Protein AF-A0A1I7J9X5-F1 (afdb_monomer)

Sequence (129 aa):
MRIHERFDSPPPFQNDFDARINGPDRGVINAWLAGIAKRTEWPTVASRAEAGELPVLPYRGGIAKPLKNPITKLGSLLYVAMWHGLRGEDLMLDTDHEPSMTCTRTGVRFVYTLNTARLLAIPPEEDEQ

Structure (mmCIF, N/CA/C/O backbone):
data_AF-A0A1I7J9X5-F1
#
_entry.id   AF-A0A1I7J9X5-F1
#
loop_
_atom_site.group_PDB
_atom_site.id
_atom_site.type_symbol
_atom_site.label_atom_id
_atom_site.label_alt_id
_atom_site.label_comp_id
_atom_site.label_asym_id
_atom_site.label_entity_id
_atom_site.label_seq_id
_atom_site.pdbx_PDB_ins_code
_atom_site.Cartn_x
_atom_site.Cartn_y
_atom_site.Ca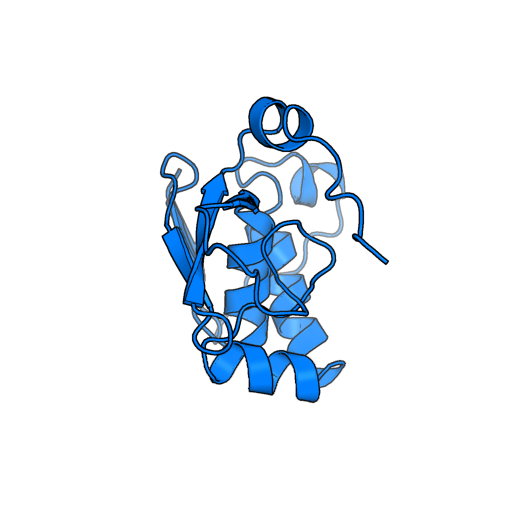rtn_z
_atom_site.occupancy
_atom_site.B_iso_or_equiv
_atom_site.auth_seq_id
_atom_site.auth_comp_id
_atom_site.auth_asym_id
_atom_site.auth_atom_id
_atom_site.pdbx_PDB_model_num
ATOM 1 N N . MET A 1 1 ? 1.954 6.282 -13.399 1.00 86.94 1 MET A N 1
ATOM 2 C CA . MET A 1 1 ? 2.313 5.018 -14.079 1.00 86.94 1 MET A CA 1
ATOM 3 C C . MET A 1 1 ? 1.450 3.926 -13.486 1.00 86.94 1 MET A C 1
ATOM 5 O O . MET A 1 1 ? 1.338 3.854 -12.268 1.00 86.94 1 MET A O 1
ATOM 9 N N . ARG A 1 2 ? 0.846 3.074 -14.316 1.00 92.50 2 ARG A N 1
ATOM 10 C CA . ARG A 1 2 ? -0.018 1.990 -13.834 1.00 92.50 2 ARG A CA 1
ATOM 11 C C . ARG A 1 2 ? 0.784 0.721 -13.588 1.00 92.50 2 ARG A C 1
ATOM 13 O O . ARG A 1 2 ? 1.525 0.290 -14.464 1.00 92.50 2 ARG A O 1
ATOM 20 N N . ILE A 1 3 ? 0.607 0.151 -12.407 1.00 93.81 3 ILE A N 1
ATOM 21 C CA . ILE A 1 3 ? 1.207 -1.095 -11.943 1.00 93.81 3 ILE A CA 1
ATOM 22 C C . ILE A 1 3 ? 0.077 -2.106 -11.802 1.00 93.81 3 ILE A C 1
ATOM 24 O O . ILE A 1 3 ? -0.947 -1.803 -11.183 1.00 93.81 3 ILE A O 1
ATOM 28 N N . HIS A 1 4 ? 0.272 -3.281 -12.394 1.00 95.31 4 HIS A N 1
ATOM 29 C CA . HIS A 1 4 ? -0.646 -4.404 -12.296 1.00 95.31 4 HIS A CA 1
ATOM 30 C C . HIS A 1 4 ? 0.158 -5.690 -12.112 1.00 95.31 4 HIS A C 1
ATOM 32 O O . HIS A 1 4 ? 0.737 -6.189 -13.072 1.00 95.31 4 HIS A O 1
ATOM 38 N N . GLU A 1 5 ? 0.185 -6.209 -10.887 1.00 95.50 5 GLU A N 1
ATOM 39 C CA . GLU A 1 5 ? 0.873 -7.457 -10.541 1.00 95.50 5 GLU A CA 1
ATOM 40 C C . GLU A 1 5 ? -0.092 -8.421 -9.854 1.00 95.50 5 GLU A C 1
ATOM 42 O O . GLU A 1 5 ? -0.963 -8.000 -9.089 1.00 95.50 5 GLU A O 1
ATOM 47 N N . ARG A 1 6 ? 0.063 -9.722 -10.122 1.00 96.25 6 ARG A N 1
ATOM 48 C CA . ARG A 1 6 ? -0.852 -10.760 -9.627 1.00 96.25 6 ARG A CA 1
ATOM 49 C C . ARG A 1 6 ? -0.279 -11.479 -8.419 1.00 96.25 6 ARG A C 1
ATOM 51 O O . ARG A 1 6 ? 0.841 -11.981 -8.487 1.00 96.25 6 ARG A O 1
ATOM 58 N N . PHE A 1 7 ? -1.057 -11.590 -7.350 1.00 94.19 7 PHE A N 1
ATOM 59 C CA . PHE A 1 7 ? -0.641 -12.245 -6.111 1.00 94.19 7 PHE A CA 1
ATOM 60 C C . PHE A 1 7 ? -0.285 -13.723 -6.318 1.00 94.19 7 PHE A C 1
ATOM 62 O O . PHE A 1 7 ? 0.685 -14.202 -5.739 1.00 94.19 7 PHE A O 1
ATO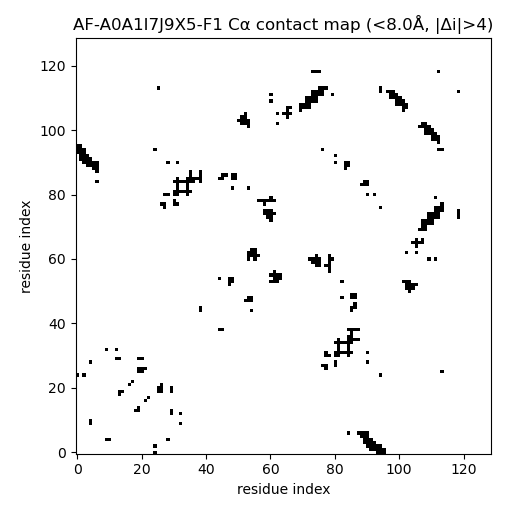M 69 N N . ASP A 1 8 ? -1.012 -14.425 -7.191 1.00 93.12 8 ASP A N 1
ATOM 70 C CA . ASP A 1 8 ? -0.775 -15.847 -7.487 1.00 93.12 8 ASP A CA 1
ATOM 71 C C . ASP A 1 8 ? 0.490 -16.105 -8.324 1.00 93.12 8 ASP A C 1
ATOM 73 O O . ASP A 1 8 ? 0.940 -17.242 -8.456 1.00 93.12 8 ASP A O 1
ATOM 77 N N . SER A 1 9 ? 1.058 -15.062 -8.931 1.00 93.44 9 SER A N 1
ATOM 78 C CA . SER A 1 9 ? 2.265 -15.148 -9.754 1.00 93.44 9 SER A CA 1
ATOM 79 C C . SER A 1 9 ? 3.093 -13.872 -9.581 1.00 93.44 9 SER A C 1
ATOM 81 O O . SER A 1 9 ? 3.223 -13.096 -10.534 1.00 93.44 9 SER A O 1
ATOM 83 N N . PRO A 1 10 ? 3.632 -13.631 -8.372 1.00 92.69 10 PRO A N 1
ATOM 84 C CA . PRO A 1 10 ? 4.343 -12.402 -8.082 1.00 92.69 10 PRO A CA 1
ATOM 85 C C . PRO A 1 10 ? 5.661 -12.354 -8.873 1.00 92.69 10 PRO A C 1
ATOM 87 O O . PRO A 1 10 ? 6.281 -13.398 -9.114 1.00 92.69 10 PRO A O 1
ATOM 90 N N . PRO A 1 11 ? 6.125 -11.157 -9.267 1.00 92.38 11 PRO A N 1
ATOM 91 C CA . PRO A 1 11 ? 7.417 -11.004 -9.907 1.00 92.38 11 PRO A CA 1
ATOM 92 C C . PRO A 1 11 ? 8.540 -11.440 -8.952 1.00 92.38 11 PRO A C 1
ATOM 94 O O . PRO A 1 11 ? 8.389 -11.372 -7.725 1.00 92.38 11 PRO A O 1
ATOM 97 N N . PRO A 1 12 ? 9.689 -11.880 -9.491 1.00 90.50 12 PRO A N 1
ATOM 98 C CA . PRO A 1 12 ? 10.819 -12.266 -8.666 1.00 90.50 12 PRO A CA 1
ATOM 99 C C . PRO A 1 12 ? 11.321 -11.070 -7.855 1.00 90.50 12 PRO A C 1
ATOM 101 O O . PRO A 1 12 ? 11.327 -9.927 -8.316 1.00 90.50 12 PRO A O 1
ATOM 104 N N . PHE A 1 13 ? 11.796 -11.351 -6.647 1.00 88.62 13 PHE A N 1
ATOM 105 C CA . PHE A 1 13 ? 12.430 -10.336 -5.821 1.00 88.62 13 PHE A CA 1
ATOM 106 C C . PHE A 1 13 ? 13.697 -9.803 -6.501 1.00 88.62 13 PHE A C 1
ATOM 108 O O . PHE A 1 13 ? 14.569 -10.576 -6.901 1.00 88.62 13 PHE A O 1
ATOM 115 N N . GLN A 1 14 ? 13.809 -8.479 -6.615 1.00 89.69 14 GLN A N 1
ATOM 116 C CA . GLN A 1 14 ? 14.990 -7.837 -7.181 1.00 89.69 14 GLN A CA 1
ATOM 117 C C . GLN A 1 14 ? 16.101 -7.725 -6.125 1.00 89.69 14 GLN A C 1
ATOM 119 O O . GLN A 1 14 ? 15.881 -7.208 -5.029 1.00 89.69 14 GLN A O 1
ATOM 124 N N . ASN A 1 15 ? 17.301 -8.202 -6.461 1.00 89.38 15 ASN A N 1
ATOM 125 C CA . ASN A 1 15 ? 18.470 -8.160 -5.579 1.00 89.38 15 ASN A CA 1
ATOM 126 C C . ASN A 1 15 ? 19.231 -6.834 -5.676 1.00 89.38 15 ASN A C 1
ATOM 128 O O . ASN A 1 15 ? 19.877 -6.436 -4.708 1.00 89.38 15 ASN A O 1
ATOM 132 N N . ASP A 1 16 ? 19.143 -6.145 -6.815 1.00 92.81 16 ASP A N 1
ATOM 133 C CA . ASP A 1 16 ? 19.724 -4.815 -6.960 1.00 92.81 16 ASP A CA 1
ATOM 134 C C . ASP A 1 16 ? 18.898 -3.767 -6.201 1.00 92.81 16 ASP A C 1
ATOM 136 O O . ASP A 1 16 ? 17.695 -3.612 -6.419 1.00 92.81 16 ASP A O 1
ATOM 140 N N . PHE A 1 17 ? 19.547 -3.051 -5.280 1.00 88.62 17 PHE A N 1
ATOM 141 C CA . PHE A 1 17 ? 18.870 -2.078 -4.426 1.00 88.62 17 PHE A CA 1
ATOM 142 C C . PHE A 1 17 ? 18.305 -0.909 -5.236 1.00 88.62 17 PHE A C 1
ATOM 144 O O . PHE A 1 17 ? 17.185 -0.473 -4.968 1.00 88.62 17 PHE A O 1
ATOM 151 N N . ASP A 1 18 ? 19.067 -0.411 -6.209 1.00 90.75 18 ASP A N 1
ATOM 152 C CA . ASP A 1 18 ? 18.699 0.781 -6.967 1.00 90.75 18 ASP A CA 1
ATOM 153 C C . ASP A 1 18 ? 17.502 0.500 -7.878 1.00 90.75 18 ASP A C 1
ATOM 155 O O . ASP A 1 18 ? 16.484 1.182 -7.781 1.00 90.75 18 ASP A O 1
ATOM 159 N N . ALA A 1 19 ? 17.534 -0.597 -8.635 1.00 89.31 19 ALA A N 1
ATOM 160 C CA . ALA A 1 19 ? 16.406 -1.053 -9.441 1.00 89.31 19 ALA A CA 1
ATOM 161 C C . ALA A 1 19 ? 15.146 -1.309 -8.600 1.00 89.31 19 ALA A C 1
ATOM 163 O O . ALA A 1 19 ? 14.033 -1.059 -9.056 1.00 89.31 19 ALA A O 1
ATOM 164 N N . ARG A 1 20 ? 15.311 -1.788 -7.362 1.00 91.00 20 ARG A N 1
ATOM 165 C CA . ARG A 1 20 ? 14.204 -2.113 -6.455 1.00 91.00 20 ARG A CA 1
ATOM 166 C C . ARG A 1 20 ? 13.566 -0.894 -5.792 1.00 91.00 20 ARG A C 1
ATOM 168 O O . ARG A 1 20 ? 12.390 -0.951 -5.452 1.00 91.00 20 ARG A O 1
ATOM 175 N N . ILE A 1 21 ? 14.334 0.160 -5.524 1.00 88.75 21 ILE A N 1
ATOM 176 C CA . ILE A 1 21 ? 13.885 1.310 -4.720 1.00 88.75 21 ILE A CA 1
ATOM 177 C C . ILE A 1 21 ? 13.746 2.572 -5.574 1.00 88.75 21 ILE A C 1
ATOM 179 O O . ILE A 1 21 ? 12.743 3.274 -5.468 1.00 88.75 21 ILE A O 1
ATOM 183 N N . ASN A 1 22 ? 14.720 2.832 -6.444 1.00 87.75 22 ASN A N 1
ATOM 184 C CA . ASN A 1 22 ? 14.790 4.006 -7.316 1.00 87.75 22 ASN A CA 1
ATOM 185 C C . ASN A 1 22 ? 14.343 3.710 -8.756 1.00 87.75 22 ASN A C 1
ATOM 187 O O . ASN A 1 22 ? 14.378 4.596 -9.610 1.00 87.75 22 ASN A O 1
ATOM 191 N N . GLY A 1 23 ? 13.898 2.479 -9.021 1.00 88.69 23 GLY A N 1
ATOM 192 C CA . GLY A 1 23 ? 13.310 2.074 -10.290 1.00 88.69 23 GLY A CA 1
ATOM 193 C C . GLY A 1 23 ? 12.027 2.842 -10.656 1.00 88.69 23 GLY A C 1
ATOM 194 O O . GLY A 1 23 ? 11.532 3.679 -9.893 1.00 88.69 23 GLY A O 1
ATOM 195 N N . PRO A 1 24 ? 11.436 2.550 -11.827 1.00 89.19 24 PRO A N 1
ATOM 196 C CA . PRO A 1 24 ? 10.287 3.289 -12.359 1.00 89.19 24 PRO A CA 1
ATOM 197 C C . PRO A 1 24 ? 9.035 3.220 -11.467 1.00 89.19 24 PRO A C 1
ATOM 199 O O . PRO A 1 24 ? 8.252 4.171 -11.422 1.00 89.19 24 PRO A O 1
ATOM 202 N N . ASP A 1 25 ? 8.852 2.132 -10.712 1.00 91.44 25 ASP A N 1
ATOM 203 C CA . ASP A 1 25 ? 7.769 1.980 -9.736 1.00 91.44 25 ASP A CA 1
ATOM 204 C C . ASP A 1 25 ? 8.061 2.628 -8.381 1.00 91.44 25 ASP A C 1
ATOM 206 O O . ASP A 1 25 ? 7.177 2.663 -7.526 1.00 91.44 25 ASP A O 1
ATOM 210 N N . ARG A 1 26 ? 9.263 3.190 -8.190 1.00 92.00 26 ARG A N 1
ATOM 211 C CA . ARG A 1 26 ? 9.694 3.860 -6.953 1.00 92.00 26 ARG A CA 1
ATOM 212 C C . ARG A 1 26 ? 9.528 2.973 -5.711 1.00 92.00 26 ARG A C 1
ATOM 214 O O . ARG A 1 26 ? 9.172 3.459 -4.638 1.00 92.00 26 ARG A O 1
ATOM 221 N N . GLY A 1 27 ? 9.732 1.665 -5.875 1.00 93.50 27 GLY A N 1
ATOM 222 C CA . GLY A 1 27 ? 9.654 0.665 -4.813 1.00 93.50 27 GLY A CA 1
ATOM 223 C C . GLY A 1 27 ? 8.246 0.211 -4.428 1.00 93.50 27 GLY A C 1
ATOM 224 O O . GLY A 1 27 ? 8.097 -0.473 -3.413 1.00 93.50 27 GLY A O 1
ATOM 225 N N . VAL A 1 28 ? 7.218 0.550 -5.210 1.00 95.75 28 VAL A N 1
ATOM 226 C CA . VAL A 1 28 ? 5.839 0.086 -5.002 1.00 95.75 28 VAL A CA 1
ATOM 227 C C . VAL A 1 28 ? 5.737 -1.437 -5.101 1.00 95.75 28 VAL A C 1
ATOM 229 O O . VAL A 1 28 ? 5.158 -2.059 -4.209 1.00 95.75 28 VAL A O 1
ATOM 232 N N . ILE A 1 29 ? 6.338 -2.058 -6.120 1.00 96.00 29 ILE A N 1
ATOM 233 C CA . ILE A 1 29 ? 6.307 -3.522 -6.274 1.00 96.00 29 ILE A CA 1
ATOM 234 C C . ILE A 1 29 ? 7.061 -4.175 -5.115 1.00 96.00 29 ILE A C 1
ATOM 236 O O . ILE A 1 29 ? 6.577 -5.128 -4.508 1.00 96.00 29 ILE A O 1
ATOM 240 N N . ASN A 1 30 ? 8.210 -3.612 -4.736 1.00 96.25 30 ASN A N 1
ATOM 241 C CA . ASN A 1 30 ? 8.982 -4.098 -3.597 1.00 96.25 30 ASN A CA 1
ATOM 242 C C . ASN A 1 30 ? 8.193 -4.041 -2.277 1.00 96.25 30 ASN A C 1
ATOM 244 O O . ASN A 1 30 ? 8.224 -4.993 -1.499 1.00 96.25 30 ASN A O 1
ATOM 248 N N . ALA A 1 31 ? 7.474 -2.946 -2.019 1.00 96.75 31 ALA A N 1
ATOM 249 C CA . ALA A 1 31 ? 6.647 -2.808 -0.824 1.00 96.75 31 ALA A CA 1
ATOM 250 C C . ALA A 1 31 ? 5.515 -3.848 -0.788 1.00 96.75 31 ALA A C 1
ATOM 252 O O . ALA A 1 31 ? 5.238 -4.417 0.269 1.00 96.75 31 ALA A O 1
ATOM 253 N N . TRP A 1 32 ? 4.901 -4.144 -1.936 1.00 97.62 32 TRP A N 1
ATOM 254 C CA . TRP A 1 32 ? 3.889 -5.195 -2.055 1.00 97.62 32 TRP A CA 1
ATOM 255 C C . TRP A 1 32 ? 4.466 -6.593 -1.815 1.00 97.62 32 TRP A C 1
ATOM 257 O O . TRP A 1 32 ? 3.947 -7.310 -0.962 1.00 97.62 32 TRP A O 1
ATOM 267 N N . LEU A 1 33 ? 5.590 -6.944 -2.451 1.00 96.62 33 LEU A N 1
ATOM 268 C CA . LEU A 1 33 ? 6.296 -8.212 -2.210 1.00 96.62 33 LEU A CA 1
ATOM 269 C C . LEU A 1 33 ? 6.691 -8.377 -0.734 1.00 96.62 33 LEU A C 1
ATOM 271 O O . LEU A 1 33 ? 6.529 -9.453 -0.157 1.00 96.62 33 LEU A O 1
ATOM 275 N N . ALA A 1 34 ? 7.160 -7.301 -0.093 1.00 95.75 34 ALA A N 1
ATOM 276 C CA . ALA A 1 34 ? 7.431 -7.299 1.340 1.00 95.75 34 ALA A C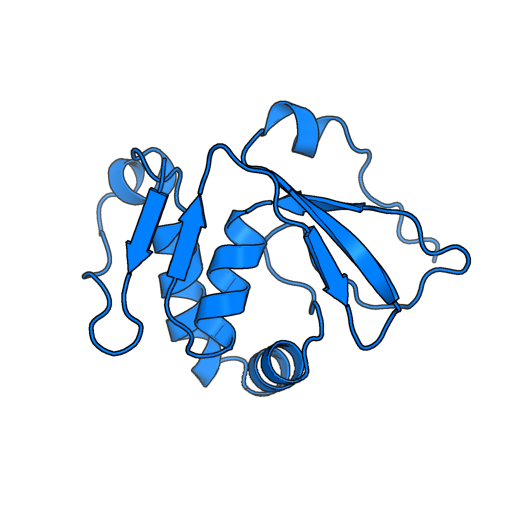A 1
ATOM 277 C C . ALA A 1 34 ? 6.153 -7.562 2.153 1.00 95.75 34 ALA A C 1
ATOM 279 O 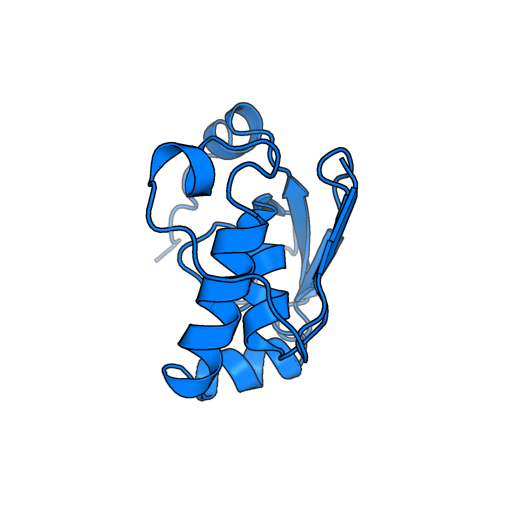O . ALA A 1 34 ? 6.189 -8.332 3.108 1.00 95.75 34 ALA A O 1
ATOM 280 N N . GLY A 1 35 ? 5.016 -6.978 1.764 1.00 96.62 35 GLY A N 1
ATOM 281 C CA . GLY A 1 35 ? 3.708 -7.265 2.357 1.00 96.62 35 GLY A CA 1
ATOM 282 C C . GLY A 1 35 ? 3.310 -8.740 2.248 1.00 96.62 35 GLY A C 1
ATOM 283 O O . GLY A 1 35 ? 2.898 -9.325 3.249 1.00 96.62 35 GLY A O 1
ATOM 284 N N . ILE A 1 36 ? 3.502 -9.355 1.074 1.00 96.31 36 ILE A N 1
ATOM 285 C CA . ILE A 1 36 ? 3.250 -10.789 0.845 1.00 96.31 36 ILE A CA 1
ATOM 286 C C . ILE A 1 36 ? 4.091 -11.641 1.800 1.00 96.31 36 ILE A C 1
ATOM 288 O O . ILE A 1 36 ? 3.555 -12.506 2.489 1.00 96.31 36 ILE A O 1
ATOM 292 N N . ALA A 1 37 ? 5.396 -11.372 1.897 1.00 94.94 37 ALA A N 1
ATOM 293 C CA . ALA A 1 37 ? 6.280 -12.099 2.809 1.00 94.94 37 ALA A CA 1
ATOM 294 C C . ALA A 1 37 ? 5.867 -11.908 4.282 1.00 94.94 37 ALA A C 1
ATOM 296 O O . ALA A 1 37 ? 5.792 -12.867 5.054 1.00 94.94 37 ALA A O 1
ATOM 297 N N . LYS A 1 38 ? 5.527 -10.671 4.670 1.00 95.12 38 LYS A N 1
ATOM 298 C CA . LYS A 1 38 ? 5.116 -10.330 6.038 1.00 95.12 38 LYS A CA 1
ATOM 299 C C . LYS A 1 38 ? 3.741 -10.860 6.425 1.00 95.12 38 LYS A C 1
ATOM 301 O O . LYS A 1 38 ? 3.475 -10.946 7.619 1.00 95.12 38 LYS A O 1
ATOM 306 N N . ARG A 1 39 ? 2.889 -11.261 5.480 1.00 95.31 39 ARG A N 1
ATOM 307 C CA . ARG A 1 39 ? 1.578 -11.867 5.768 1.00 95.31 39 ARG A CA 1
ATOM 308 C C . ARG A 1 39 ? 1.701 -13.089 6.683 1.00 95.31 39 ARG A C 1
ATOM 310 O O . ARG A 1 39 ? 0.945 -13.206 7.643 1.00 95.31 39 ARG A O 1
ATOM 317 N N . THR A 1 40 ? 2.685 -13.951 6.424 1.00 93.50 40 THR A N 1
ATOM 318 C CA . THR A 1 40 ? 2.962 -15.147 7.240 1.00 93.50 40 THR A CA 1
ATOM 319 C C . THR A 1 40 ? 3.654 -14.797 8.556 1.00 93.50 40 THR A C 1
ATOM 321 O O . THR A 1 40 ? 3.375 -15.407 9.584 1.00 93.50 40 THR A O 1
ATOM 324 N N . GLU A 1 41 ? 4.547 -13.803 8.545 1.00 95.12 41 GLU A N 1
ATOM 325 C CA . GLU A 1 41 ? 5.289 -13.388 9.742 1.00 95.12 41 GLU A CA 1
ATOM 326 C C . GLU A 1 41 ? 4.423 -12.610 10.745 1.00 95.12 41 GLU A C 1
ATOM 328 O O . GLU A 1 41 ? 4.621 -12.721 11.955 1.00 95.12 41 GLU A O 1
ATOM 333 N N . TRP A 1 42 ? 3.466 -11.815 10.260 1.00 95.38 42 TRP A N 1
ATOM 334 C CA . TRP A 1 42 ? 2.622 -10.917 11.052 1.00 95.38 42 TRP A CA 1
ATOM 335 C C . TRP A 1 42 ? 1.129 -11.242 10.869 1.00 95.38 42 TRP A C 1
ATOM 337 O O . TRP A 1 42 ? 0.362 -10.387 10.411 1.00 95.38 42 TRP A O 1
ATOM 347 N N . PRO A 1 43 ? 0.669 -12.442 11.270 1.00 94.44 43 PRO A N 1
ATOM 348 C CA . PRO A 1 43 ? -0.692 -12.906 10.991 1.00 94.44 43 PRO A CA 1
ATOM 349 C C . PRO A 1 43 ? -1.767 -11.993 11.599 1.00 94.44 43 PRO A C 1
ATOM 351 O O . PRO A 1 43 ? -2.789 -11.725 10.973 1.00 94.44 43 PRO A O 1
ATOM 354 N N . THR A 1 44 ? -1.516 -11.427 12.783 1.00 95.19 44 THR A N 1
ATOM 355 C CA . THR A 1 44 ? -2.433 -10.464 13.415 1.00 95.19 44 THR A CA 1
ATOM 356 C C . THR A 1 44 ? -2.547 -9.166 12.612 1.00 95.19 44 THR A C 1
ATOM 358 O O . THR A 1 44 ? -3.619 -8.573 12.541 1.00 95.19 44 THR A O 1
ATOM 361 N N . VAL A 1 45 ? -1.456 -8.703 11.995 1.00 95.31 45 VAL A N 1
ATOM 362 C CA . VAL A 1 45 ? -1.461 -7.490 11.162 1.00 95.31 45 VAL A CA 1
ATOM 363 C C . VAL A 1 45 ? -2.170 -7.765 9.839 1.00 95.31 45 VAL A C 1
ATOM 365 O O . VAL A 1 45 ? -2.987 -6.947 9.421 1.00 95.31 45 VAL A O 1
ATOM 368 N N . ALA A 1 46 ? -1.914 -8.924 9.229 1.00 96.25 46 ALA A N 1
ATOM 369 C CA . ALA A 1 46 ? -2.601 -9.373 8.022 1.00 96.25 46 ALA A CA 1
ATOM 370 C C . ALA A 1 46 ? -4.118 -9.473 8.239 1.00 96.25 46 ALA A C 1
ATOM 372 O O . ALA A 1 46 ? -4.878 -8.865 7.493 1.00 96.25 46 ALA A O 1
ATOM 373 N N . SER A 1 47 ? -4.561 -10.123 9.319 1.00 96.19 47 SER A N 1
ATOM 374 C CA . SER A 1 47 ? -5.987 -10.246 9.654 1.00 96.19 47 SER A CA 1
ATOM 375 C C . SER A 1 47 ? -6.664 -8.882 9.856 1.00 96.19 47 SER A C 1
ATOM 377 O O . SER A 1 47 ? -7.782 -8.651 9.396 1.00 96.19 47 SER A O 1
ATOM 379 N N . ARG A 1 48 ? -5.967 -7.925 10.482 1.00 95.31 48 ARG A N 1
ATOM 380 C CA . ARG A 1 48 ? -6.470 -6.549 10.612 1.00 95.31 48 ARG A CA 1
ATOM 381 C C . ARG A 1 48 ? -6.559 -5.842 9.262 1.00 95.31 48 ARG A C 1
ATOM 383 O O . ARG A 1 48 ? -7.553 -5.171 8.995 1.00 95.31 48 ARG A O 1
ATOM 390 N N . ALA A 1 49 ? -5.546 -5.996 8.410 1.00 96.00 49 ALA A N 1
ATOM 391 C CA . ALA A 1 49 ? -5.572 -5.447 7.061 1.00 96.00 49 ALA A CA 1
ATOM 392 C C . ALA A 1 49 ? -6.743 -6.031 6.254 1.00 96.00 49 ALA A C 1
ATOM 394 O O . ALA A 1 49 ? -7.457 -5.265 5.615 1.00 96.00 49 ALA A O 1
ATOM 395 N N . GLU A 1 50 ? -7.003 -7.341 6.340 1.00 96.06 50 GLU A N 1
ATOM 396 C CA . GLU A 1 50 ? -8.143 -8.037 5.714 1.00 96.06 50 GLU A CA 1
ATOM 397 C C . GLU A 1 50 ? -9.501 -7.500 6.176 1.00 96.06 50 GLU A C 1
ATOM 399 O O . GLU A 1 50 ? -10.386 -7.281 5.347 1.00 96.06 50 GLU A O 1
ATOM 404 N N . ALA A 1 51 ? -9.635 -7.172 7.464 1.00 95.81 51 ALA A N 1
ATOM 405 C CA . ALA A 1 51 ? -10.824 -6.537 8.038 1.00 95.81 51 ALA A CA 1
ATOM 406 C C . ALA A 1 51 ? -11.049 -5.075 7.577 1.00 95.81 51 ALA A C 1
ATOM 408 O O . ALA A 1 51 ? -11.961 -4.391 8.054 1.00 95.81 51 ALA A O 1
ATOM 409 N N . GLY A 1 52 ? -10.219 -4.564 6.661 1.00 93.44 52 GLY A N 1
ATOM 410 C CA . GLY A 1 52 ? -10.295 -3.191 6.160 1.00 93.44 52 GLY A CA 1
ATOM 411 C C . GLY A 1 52 ? -9.702 -2.163 7.125 1.00 93.44 52 GLY A C 1
ATOM 412 O O . GLY A 1 52 ? -9.885 -0.956 6.939 1.00 93.44 52 GLY A O 1
ATOM 413 N N . GLU A 1 53 ? -8.992 -2.609 8.166 1.00 95.56 53 GLU A N 1
ATOM 414 C CA . GLU A 1 53 ? -8.234 -1.688 8.998 1.00 95.56 53 GLU A CA 1
ATOM 415 C C . GLU A 1 53 ? -6.985 -1.198 8.269 1.00 95.56 53 GLU A C 1
ATOM 417 O O . GLU A 1 53 ? -6.437 -1.856 7.383 1.00 95.56 53 GLU A O 1
ATOM 422 N N . LEU A 1 54 ? -6.481 -0.055 8.727 1.00 95.31 54 LEU A N 1
ATOM 423 C CA . LEU A 1 54 ? -5.193 0.489 8.319 1.00 95.31 54 LEU A CA 1
ATOM 424 C C . LEU A 1 54 ? -4.197 0.325 9.483 1.00 95.31 54 LEU A C 1
ATOM 426 O O . LEU A 1 54 ? -4.005 1.269 10.255 1.00 95.31 54 LEU A O 1
ATOM 430 N N . PRO A 1 55 ? -3.600 -0.869 9.695 1.00 94.75 55 PRO A N 1
ATOM 431 C CA . PRO A 1 55 ? -2.618 -1.079 10.758 1.00 94.75 55 PRO A CA 1
ATOM 432 C C . PRO A 1 55 ? -1.359 -0.235 10.527 1.00 94.75 55 PRO A C 1
ATOM 434 O O . PRO A 1 55 ? -1.049 0.140 9.398 1.00 94.75 55 PRO A O 1
ATOM 437 N N . VAL A 1 56 ? -0.618 0.069 11.593 1.00 94.00 56 VAL A N 1
ATOM 438 C CA . VAL A 1 56 ? 0.670 0.771 11.477 1.00 94.00 56 VAL A CA 1
ATOM 439 C C . VAL A 1 56 ? 1.682 -0.155 10.799 1.00 94.00 56 VAL A C 1
ATOM 441 O O . VAL A 1 56 ? 1.858 -1.294 11.226 1.00 94.00 56 VAL A O 1
ATOM 444 N N . LEU A 1 57 ? 2.320 0.341 9.740 1.00 94.19 57 LEU A N 1
ATOM 445 C CA . LEU A 1 57 ? 3.338 -0.349 8.945 1.00 94.19 57 LEU A CA 1
ATOM 446 C C . LEU A 1 57 ? 4.617 0.507 8.911 1.00 94.19 57 LEU A C 1
ATOM 448 O O . LEU A 1 57 ? 4.575 1.666 9.327 1.00 94.19 57 LEU A O 1
ATOM 452 N N . PRO A 1 58 ? 5.742 -0.005 8.375 1.00 92.31 58 PRO A N 1
ATOM 453 C CA . PRO A 1 58 ? 6.959 0.792 8.178 1.00 92.31 58 PRO A CA 1
ATOM 454 C C . PRO A 1 58 ? 6.764 2.025 7.278 1.00 92.31 58 PRO A C 1
ATOM 456 O O . PRO A 1 58 ? 7.586 2.938 7.288 1.00 92.31 58 PRO A O 1
ATOM 459 N N . TYR A 1 59 ? 5.680 2.060 6.498 1.00 92.62 59 TYR A N 1
ATOM 460 C CA . TYR A 1 59 ? 5.298 3.190 5.660 1.00 92.62 59 TYR A CA 1
ATOM 461 C C . TYR A 1 59 ? 4.217 4.048 6.329 1.00 92.62 59 TYR A C 1
ATOM 463 O O . TYR A 1 59 ? 3.337 3.550 7.032 1.00 92.62 59 TYR A O 1
ATOM 471 N N . ARG A 1 60 ? 4.234 5.355 6.051 1.00 90.56 60 ARG A N 1
ATOM 472 C CA . ARG A 1 60 ? 3.206 6.295 6.523 1.00 90.56 60 ARG A CA 1
ATOM 473 C C . ARG A 1 60 ? 1.860 5.966 5.879 1.00 90.56 60 ARG A C 1
ATOM 475 O O . ARG A 1 60 ? 1.788 5.899 4.654 1.00 90.56 60 ARG A O 1
ATOM 482 N N . GLY A 1 61 ? 0.795 5.817 6.667 1.00 90.25 61 GLY A N 1
ATOM 483 C CA . GLY A 1 61 ? -0.529 5.499 6.113 1.00 90.25 61 GLY A CA 1
ATOM 484 C C . GLY A 1 61 ? -1.462 4.653 6.975 1.00 90.25 61 GLY A C 1
ATOM 485 O O . GLY A 1 61 ? -2.581 4.381 6.546 1.00 90.25 61 GLY A O 1
ATOM 486 N N . GLY A 1 62 ? -1.003 4.228 8.153 1.00 90.44 62 GLY A N 1
ATOM 487 C CA . GLY A 1 62 ? -1.779 3.455 9.119 1.00 90.44 62 GLY A CA 1
ATOM 488 C C . GLY A 1 62 ? -2.060 4.233 10.397 1.00 90.44 62 GLY A C 1
ATOM 489 O O . GLY A 1 62 ? -1.468 5.283 10.644 1.00 90.44 62 GLY A O 1
ATOM 490 N N . ILE A 1 63 ? -2.958 3.708 11.229 1.00 89.50 63 ILE A N 1
ATOM 491 C CA . ILE A 1 63 ? -3.358 4.355 12.475 1.00 89.50 63 ILE A CA 1
ATOM 492 C C . ILE A 1 63 ? -3.636 3.351 13.601 1.00 89.50 63 ILE A C 1
ATOM 494 O O . ILE A 1 63 ? -4.364 2.368 13.441 1.00 89.50 63 ILE A O 1
ATOM 498 N N . ALA A 1 64 ? -3.068 3.613 14.782 1.00 85.00 64 ALA A N 1
ATOM 499 C CA . ALA A 1 64 ? -3.258 2.777 15.966 1.00 85.00 64 ALA A CA 1
ATOM 500 C C . ALA A 1 64 ? -4.538 3.130 16.742 1.00 85.00 64 ALA A C 1
ATOM 502 O O . ALA A 1 64 ? -5.300 2.229 17.095 1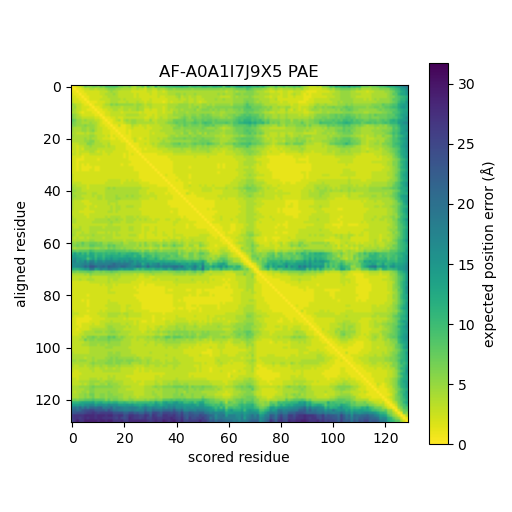.00 85.00 64 ALA A O 1
ATOM 503 N N . LYS A 1 65 ? -4.829 4.418 16.956 1.00 83.19 65 LYS A N 1
ATOM 504 C CA . LYS A 1 65 ? -5.953 4.889 17.785 1.00 83.19 65 LYS A CA 1
ATOM 505 C C . LYS A 1 65 ? -6.940 5.749 16.977 1.00 83.19 65 LYS A C 1
ATOM 507 O O . LYS A 1 65 ? -6.517 6.405 16.029 1.00 83.19 65 LYS A O 1
ATOM 512 N N . PRO A 1 66 ? -8.241 5.766 17.316 1.00 79.38 66 PRO A N 1
ATOM 513 C CA . PRO A 1 66 ? -9.170 6.754 16.775 1.00 79.38 66 PRO A CA 1
ATOM 514 C C . PRO A 1 66 ? -8.725 8.180 17.116 1.00 79.38 66 PRO A C 1
ATOM 516 O O . PRO A 1 66 ? -8.126 8.408 18.166 1.00 79.38 66 PRO A O 1
ATOM 519 N N . LEU A 1 67 ? -9.041 9.136 16.244 1.00 79.81 67 LEU A N 1
ATOM 520 C CA . LEU A 1 67 ? -8.800 10.559 16.492 1.00 79.81 67 LEU A CA 1
ATOM 521 C C . LEU A 1 67 ? -10.088 11.209 16.986 1.00 79.81 67 LEU A C 1
ATOM 523 O O . LEU A 1 67 ? -11.165 10.884 16.491 1.00 79.81 67 LEU A O 1
ATOM 527 N N . LYS A 1 68 ? -9.968 12.166 17.915 1.00 70.94 68 LYS A N 1
ATOM 528 C CA . LYS A 1 68 ? -11.112 12.951 18.413 1.00 70.94 68 LYS A CA 1
ATOM 529 C C . LYS A 1 68 ? -11.841 13.678 17.276 1.00 70.94 68 LYS A C 1
ATOM 531 O O . LYS A 1 68 ? -13.061 13.754 17.298 1.00 70.94 68 LYS A O 1
ATOM 536 N N . ASN A 1 69 ? -11.092 14.133 16.267 1.00 71.88 69 ASN A N 1
ATOM 537 C CA . ASN A 1 69 ? -11.614 14.728 15.039 1.00 71.88 69 ASN A CA 1
ATOM 538 C C . ASN A 1 69 ? -11.051 13.958 13.831 1.00 71.88 69 ASN A C 1
ATOM 540 O O . ASN A 1 69 ? -9.847 14.054 13.573 1.00 71.88 69 ASN A O 1
ATOM 544 N N . PRO A 1 70 ? -11.862 13.173 13.096 1.00 64.38 70 PRO A N 1
ATOM 545 C CA . PRO A 1 70 ? -11.389 12.440 11.927 1.00 64.38 70 PRO A CA 1
ATOM 546 C C . PRO A 1 70 ? -11.068 13.418 10.789 1.00 64.38 70 PRO A C 1
ATOM 548 O O . PRO A 1 70 ? -11.941 13.864 10.048 1.00 64.38 70 PRO A O 1
ATOM 551 N N . ILE A 1 71 ? -9.789 13.765 10.669 1.00 78.38 71 ILE A N 1
ATOM 552 C CA . ILE A 1 71 ? -9.242 14.593 9.590 1.00 78.38 71 ILE A CA 1
ATOM 553 C C . ILE A 1 71 ? -8.688 13.670 8.500 1.00 78.38 71 ILE A C 1
ATOM 555 O O . ILE A 1 71 ? -8.229 12.560 8.779 1.00 78.38 71 ILE A O 1
ATOM 559 N N . THR A 1 72 ? -8.723 14.128 7.247 1.00 86.19 72 THR A N 1
ATOM 560 C CA . THR A 1 72 ? -8.023 13.442 6.155 1.00 86.19 72 THR A CA 1
ATOM 561 C C . THR A 1 72 ? -6.512 13.550 6.366 1.00 86.19 72 THR A C 1
ATOM 563 O O . THR A 1 72 ? -5.966 14.652 6.372 1.00 86.19 72 THR A O 1
ATOM 566 N N . LYS A 1 73 ? -5.836 12.411 6.520 1.00 90.94 73 LYS A N 1
ATOM 567 C CA . LYS A 1 73 ? -4.376 12.316 6.654 1.00 90.94 73 LYS A CA 1
ATOM 568 C C . LYS A 1 73 ? -3.713 11.997 5.318 1.00 90.94 73 LYS A C 1
ATOM 570 O O . LYS A 1 73 ? -4.365 11.508 4.397 1.00 90.94 73 LYS A O 1
ATOM 575 N N . LEU A 1 74 ? -2.411 12.250 5.207 1.00 92.88 74 LEU A N 1
ATOM 576 C CA . LEU A 1 74 ? -1.630 11.810 4.051 1.00 92.88 74 LEU A CA 1
ATOM 577 C C . LEU A 1 74 ? -0.868 10.523 4.379 1.00 92.88 74 LEU A C 1
ATOM 579 O O . LEU A 1 74 ? -0.291 10.386 5.459 1.00 92.88 74 LEU A O 1
ATOM 583 N N . GLY A 1 75 ? -0.829 9.606 3.422 1.00 93.94 75 GLY A N 1
ATOM 584 C CA . GLY A 1 75 ? -0.021 8.394 3.460 1.00 93.94 75 GLY A CA 1
ATOM 585 C C . GLY A 1 75 ? 0.838 8.247 2.207 1.00 93.94 75 GLY A C 1
ATOM 586 O O . GLY A 1 75 ? 0.703 8.989 1.236 1.00 93.94 75 GLY A O 1
ATOM 587 N N . SER A 1 76 ? 1.736 7.271 2.222 1.00 95.62 76 SER A N 1
ATOM 588 C CA . SER A 1 76 ? 2.564 6.900 1.076 1.00 95.62 76 SER A CA 1
ATOM 589 C C . SER A 1 76 ? 1.890 5.800 0.258 1.00 95.62 76 SER A C 1
ATOM 591 O O . SER A 1 76 ? 1.354 4.866 0.841 1.00 95.62 76 SER A O 1
ATOM 593 N N . LEU A 1 77 ? 1.968 5.815 -1.075 1.00 96.38 77 LEU A N 1
ATOM 594 C CA . LEU A 1 77 ? 1.503 4.659 -1.866 1.00 96.38 77 LEU A CA 1
ATOM 595 C C . LEU A 1 77 ? 2.268 3.363 -1.551 1.00 96.38 77 LEU A C 1
ATOM 597 O O . LEU A 1 77 ? 1.717 2.284 -1.747 1.00 96.38 77 LEU A O 1
ATOM 601 N N . LEU A 1 78 ? 3.486 3.446 -1.002 1.00 96.62 78 LEU A N 1
ATOM 602 C CA . LEU A 1 78 ? 4.212 2.268 -0.508 1.00 96.62 78 LEU A CA 1
ATOM 603 C C . LEU A 1 78 ? 3.445 1.562 0.619 1.00 96.62 78 LEU A C 1
ATOM 605 O O . LEU A 1 78 ? 3.469 0.338 0.718 1.00 96.62 78 LEU A O 1
ATOM 609 N N . TYR A 1 79 ? 2.707 2.328 1.430 1.00 97.12 79 TYR A N 1
ATOM 610 C CA . TYR A 1 79 ? 1.801 1.771 2.428 1.00 97.12 79 TYR A CA 1
ATOM 611 C C . TYR A 1 79 ? 0.695 0.950 1.771 1.00 97.12 79 TYR A C 1
ATOM 613 O O . TYR A 1 79 ? 0.466 -0.186 2.171 1.00 97.12 79 TYR A O 1
ATOM 621 N N . VAL A 1 80 ? 0.035 1.513 0.754 1.00 97.00 80 VAL A N 1
ATOM 622 C CA . VAL A 1 80 ? -1.072 0.854 0.043 1.00 97.00 80 VAL A CA 1
ATOM 623 C C . VAL A 1 80 ? -0.589 -0.439 -0.608 1.00 97.00 80 VAL A C 1
ATOM 625 O O . VAL A 1 80 ? -1.233 -1.475 -0.483 1.00 97.00 80 VAL A O 1
ATOM 628 N N . ALA A 1 81 ? 0.589 -0.401 -1.227 1.00 97.44 81 ALA A N 1
ATOM 629 C CA . ALA A 1 81 ? 1.209 -1.568 -1.832 1.00 97.44 81 ALA A CA 1
ATOM 630 C C . ALA A 1 81 ? 1.466 -2.681 -0.803 1.00 97.44 81 ALA A C 1
ATOM 632 O O . ALA A 1 81 ? 1.014 -3.810 -0.983 1.00 97.44 81 ALA A O 1
ATOM 633 N N . MET A 1 82 ? 2.115 -2.361 0.321 1.00 97.81 82 MET A N 1
ATOM 634 C CA . MET A 1 82 ? 2.348 -3.336 1.390 1.00 97.81 82 MET A CA 1
ATOM 635 C C . MET A 1 82 ? 1.038 -3.861 1.995 1.00 97.81 82 MET A C 1
ATOM 637 O O . MET A 1 82 ? 0.937 -5.045 2.311 1.00 97.81 82 MET A O 1
ATOM 641 N N . TRP A 1 83 ? 0.027 -3.001 2.130 1.00 97.75 83 TRP A N 1
ATOM 642 C CA . TRP A 1 83 ? -1.293 -3.358 2.645 1.00 97.75 83 TRP A CA 1
ATOM 643 C C . TRP A 1 83 ? -2.025 -4.360 1.740 1.00 97.75 83 TRP A C 1
ATOM 645 O O . TRP A 1 83 ? -2.560 -5.340 2.254 1.00 97.75 83 TRP A O 1
ATOM 655 N N . HIS A 1 84 ? -1.976 -4.198 0.412 1.00 97.25 84 HIS A N 1
ATOM 656 C CA . HIS A 1 84 ? -2.498 -5.208 -0.520 1.00 97.25 84 HIS A CA 1
ATOM 657 C C . HIS A 1 84 ? -1.746 -6.538 -0.404 1.00 97.25 84 HIS A C 1
ATOM 659 O O . HIS A 1 84 ? -2.366 -7.600 -0.363 1.00 97.25 84 HIS A O 1
ATOM 665 N N . GLY A 1 85 ? -0.417 -6.496 -0.257 1.00 96.81 85 GLY A N 1
ATOM 666 C CA . GLY A 1 85 ? 0.392 -7.707 -0.088 1.00 96.81 85 GLY A CA 1
ATOM 667 C C . GLY A 1 85 ? 0.032 -8.459 1.196 1.00 96.81 85 GLY A C 1
ATOM 668 O O . GLY A 1 85 ? -0.141 -9.677 1.185 1.00 96.81 85 GLY A O 1
ATOM 669 N N . LEU A 1 86 ? -0.184 -7.724 2.292 1.00 97.12 86 LEU A N 1
ATOM 670 C CA . LEU A 1 86 ? -0.649 -8.278 3.565 1.00 97.12 86 LEU A CA 1
ATOM 671 C C . LEU A 1 86 ? -2.033 -8.918 3.471 1.00 97.12 86 LEU A C 1
ATOM 673 O O . LEU A 1 86 ? -2.297 -9.829 4.248 1.00 97.12 86 LEU A O 1
ATOM 677 N N . ARG A 1 87 ? -2.891 -8.464 2.552 1.00 96.75 87 ARG A N 1
ATOM 678 C CA . ARG A 1 87 ? -4.238 -9.004 2.289 1.00 96.75 87 ARG A CA 1
ATOM 679 C C . ARG A 1 87 ? -4.256 -10.158 1.292 1.00 96.75 87 ARG A C 1
ATOM 681 O O . ARG A 1 87 ? -5.295 -10.786 1.126 1.00 96.75 87 ARG A O 1
ATOM 688 N N . GLY A 1 88 ? -3.117 -10.458 0.672 1.00 95.81 88 GLY A N 1
ATOM 689 C CA . GLY A 1 88 ? -3.045 -11.459 -0.386 1.00 95.81 88 GLY A CA 1
ATOM 690 C C . GLY A 1 88 ? -3.785 -11.031 -1.652 1.00 95.81 88 GLY A C 1
ATOM 691 O O . GLY A 1 88 ? -4.403 -11.859 -2.310 1.00 95.81 88 GLY A O 1
ATOM 692 N N . GLU A 1 89 ? -3.777 -9.732 -1.953 1.00 96.44 89 GLU A N 1
ATOM 693 C CA . GLU A 1 89 ? -4.472 -9.159 -3.104 1.00 96.44 89 GLU A CA 1
ATOM 694 C C . GLU A 1 89 ? -3.506 -8.784 -4.226 1.00 96.44 89 GLU A C 1
ATOM 696 O O . GLU A 1 89 ? -2.347 -8.425 -3.982 1.00 96.44 89 GLU A O 1
ATOM 701 N N . ASP A 1 90 ? -4.025 -8.812 -5.455 1.00 97.12 90 ASP A N 1
ATOM 702 C CA . ASP A 1 90 ? -3.361 -8.265 -6.635 1.00 97.12 90 ASP A CA 1
ATOM 703 C C . ASP A 1 90 ? -3.027 -6.781 -6.427 1.00 97.12 90 ASP A C 1
ATOM 705 O O . ASP A 1 90 ? -3.797 -6.005 -5.851 1.00 97.12 90 ASP A O 1
ATOM 709 N N . LEU A 1 91 ? -1.867 -6.367 -6.927 1.00 96.19 91 LEU A N 1
ATOM 710 C CA . LEU A 1 91 ? -1.430 -4.983 -6.871 1.00 96.19 91 LEU A CA 1
ATOM 711 C C . LEU A 1 91 ? -1.956 -4.240 -8.093 1.00 96.19 91 LEU A 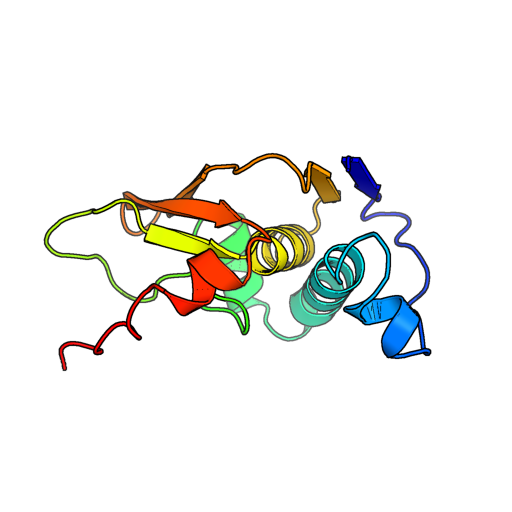C 1
ATOM 713 O O . LEU A 1 91 ? -1.438 -4.418 -9.190 1.00 96.19 91 LEU A O 1
ATOM 717 N N . MET A 1 92 ? -2.945 -3.371 -7.897 1.00 94.69 92 MET A N 1
ATOM 718 C CA . MET A 1 92 ? -3.464 -2.477 -8.935 1.00 94.69 92 MET A CA 1
ATOM 719 C C . MET A 1 92 ? -3.351 -1.025 -8.477 1.00 94.69 92 MET A C 1
ATOM 721 O O . MET A 1 92 ? -4.224 -0.518 -7.775 1.00 94.69 92 MET A O 1
ATOM 725 N N . LEU A 1 93 ? -2.270 -0.343 -8.864 1.00 93.25 93 LEU A N 1
ATOM 726 C CA . LEU A 1 93 ? -2.011 1.039 -8.452 1.00 93.25 93 LEU A CA 1
ATOM 727 C C . LEU A 1 93 ? -1.614 1.923 -9.628 1.00 93.25 93 LEU A C 1
ATOM 729 O O . LEU A 1 93 ? -0.802 1.543 -10.465 1.00 93.25 93 LEU A O 1
ATOM 733 N N . ASP A 1 94 ? -2.141 3.144 -9.652 1.00 92.50 94 ASP A N 1
ATOM 734 C CA . ASP A 1 94 ? -1.651 4.202 -10.529 1.00 92.50 94 ASP A CA 1
ATOM 735 C C . ASP A 1 94 ? -0.835 5.202 -9.708 1.00 92.50 94 ASP A C 1
ATOM 737 O O . ASP A 1 94 ? -1.365 5.916 -8.859 1.00 92.50 94 ASP A O 1
ATOM 741 N N . THR A 1 95 ? 0.471 5.245 -9.957 1.00 89.50 95 THR A N 1
ATOM 742 C CA . THR A 1 95 ? 1.425 6.076 -9.217 1.00 89.50 95 THR A CA 1
ATOM 743 C C . THR A 1 95 ? 1.300 7.576 -9.486 1.00 89.50 95 THR A C 1
ATOM 745 O O . THR A 1 95 ? 1.941 8.358 -8.779 1.00 89.50 95 THR A O 1
ATOM 748 N N . ASP A 1 96 ? 0.493 7.970 -10.477 1.00 88.75 96 ASP A N 1
ATOM 749 C CA . ASP A 1 96 ? 0.185 9.375 -10.777 1.00 88.75 96 ASP A CA 1
ATOM 750 C C . ASP A 1 96 ? -1.135 9.829 -10.134 1.00 88.75 96 ASP A C 1
ATOM 752 O O . ASP A 1 96 ? -1.494 11.003 -10.218 1.00 88.75 96 ASP A O 1
ATOM 756 N N . HIS A 1 97 ? -1.857 8.914 -9.481 1.00 90.31 97 HIS A N 1
ATOM 757 C CA . HIS A 1 97 ? -3.109 9.202 -8.793 1.00 90.31 97 HIS A CA 1
ATOM 758 C C . HIS A 1 97 ? -2.933 9.113 -7.281 1.00 90.31 97 HIS A C 1
ATOM 760 O O . HIS A 1 97 ? -2.063 8.409 -6.767 1.00 90.31 97 HIS A O 1
ATOM 766 N N . GLU A 1 98 ? -3.799 9.825 -6.562 1.00 92.69 98 GLU A N 1
ATOM 767 C CA . GLU A 1 98 ? -3.789 9.844 -5.104 1.00 92.69 98 GLU A CA 1
ATOM 768 C C . GLU A 1 98 ? -5.040 9.152 -4.551 1.00 92.69 98 GLU A C 1
ATOM 770 O O . GLU A 1 98 ? -6.043 9.817 -4.264 1.00 92.69 98 GLU A O 1
ATOM 775 N N . PRO A 1 99 ? -5.037 7.807 -4.442 1.00 94.38 99 PRO A N 1
ATOM 776 C CA . PRO A 1 99 ? -6.184 7.075 -3.941 1.00 94.38 99 PRO A CA 1
ATOM 777 C C . PRO A 1 99 ? -6.419 7.412 -2.473 1.00 94.38 99 PRO A C 1
ATOM 779 O O . PRO A 1 99 ? -5.513 7.819 -1.741 1.00 94.38 99 PRO A O 1
ATOM 782 N N . SER A 1 100 ? -7.651 7.196 -2.026 1.00 94.31 100 SER A N 1
ATOM 783 C CA . SER A 1 100 ? -8.009 7.362 -0.627 1.00 94.31 100 SER A CA 1
ATOM 784 C C . SER A 1 100 ? -8.599 6.103 -0.036 1.00 94.31 100 SER A C 1
ATOM 786 O O . SER A 1 100 ? -9.437 5.472 -0.677 1.00 94.31 100 SER A O 1
ATOM 788 N N . MET A 1 101 ? -8.247 5.809 1.209 1.00 94.44 101 MET A N 1
ATOM 789 C CA . MET A 1 101 ? -8.815 4.697 1.967 1.00 94.44 101 MET A CA 1
ATOM 790 C C . MET A 1 101 ? -9.275 5.197 3.329 1.00 94.44 101 MET A C 1
ATOM 792 O O . MET A 1 101 ? -8.682 6.118 3.889 1.00 94.44 101 MET A O 1
ATOM 796 N N . THR A 1 102 ? -10.318 4.580 3.871 1.00 93.88 102 THR A N 1
ATOM 797 C CA . THR A 1 102 ? -10.822 4.883 5.211 1.00 93.88 102 THR A CA 1
ATOM 798 C C . THR A 1 102 ? -10.638 3.656 6.085 1.00 93.88 102 THR A C 1
ATOM 800 O O . THR A 1 102 ? -11.096 2.575 5.728 1.00 93.88 102 THR A O 1
ATOM 803 N N . CYS A 1 103 ? -9.980 3.820 7.231 1.00 93.50 103 CYS A N 1
ATOM 804 C CA . CYS A 1 103 ? -9.833 2.742 8.203 1.00 93.50 103 CYS A CA 1
ATOM 805 C C . CYS A 1 103 ? -11.200 2.369 8.777 1.00 93.50 103 CYS A C 1
ATOM 807 O O . CYS A 1 103 ? -11.831 3.200 9.433 1.00 93.50 103 CYS A O 1
ATOM 809 N N . THR A 1 104 ? -11.633 1.121 8.596 1.00 91.88 104 THR A N 1
ATOM 810 C CA . THR A 1 104 ? -12.937 0.643 9.091 1.00 91.88 104 THR A CA 1
ATOM 811 C C . THR A 1 104 ? -13.065 0.744 10.612 1.00 91.88 104 THR A C 1
ATOM 813 O O . THR A 1 104 ? -14.133 1.075 11.118 1.00 91.88 104 THR A O 1
ATOM 816 N N . ARG A 1 105 ? -11.969 0.536 11.354 1.00 90.56 105 ARG A N 1
ATOM 817 C CA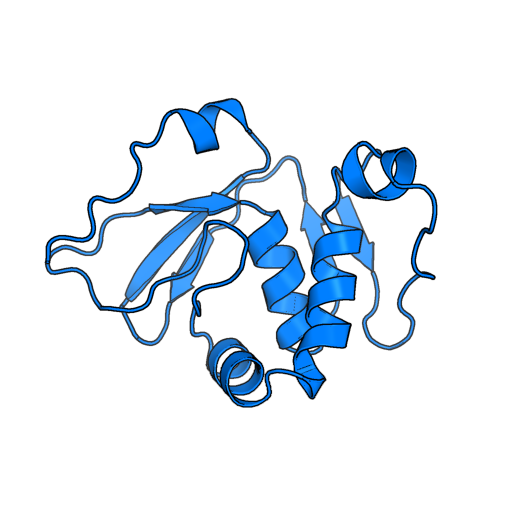 . ARG A 1 105 ? -11.957 0.592 12.826 1.00 90.56 105 ARG A CA 1
ATOM 818 C C . ARG A 1 105 ? -11.997 2.008 13.403 1.00 90.56 105 ARG A C 1
ATOM 820 O O . ARG A 1 105 ? -12.543 2.200 14.484 1.00 90.56 105 ARG A O 1
ATOM 827 N N . THR A 1 106 ? -11.366 2.987 12.752 1.00 89.12 106 THR A N 1
ATOM 828 C CA . THR A 1 106 ? -11.210 4.344 13.320 1.00 89.12 106 THR A CA 1
ATOM 829 C C . THR A 1 106 ? -11.975 5.430 12.572 1.00 89.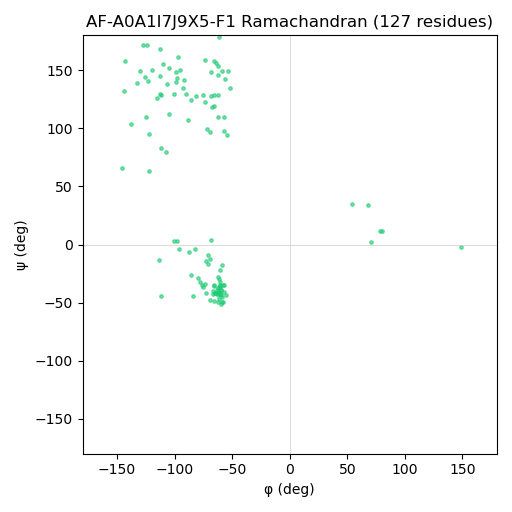12 106 THR A C 1
ATOM 831 O O . THR A 1 106 ? -12.068 6.545 13.077 1.00 89.12 106 THR A O 1
ATOM 834 N N . GLY A 1 107 ? -12.474 5.148 11.366 1.00 88.94 107 GLY A N 1
ATOM 835 C CA . GLY A 1 107 ? -13.128 6.125 10.493 1.00 88.94 107 GLY A CA 1
ATOM 836 C C . GLY A 1 107 ? -12.183 7.165 9.880 1.00 88.94 107 GLY A C 1
ATOM 837 O O . GLY A 1 107 ? -12.631 8.046 9.152 1.00 88.94 107 GLY A O 1
ATOM 838 N N . VAL A 1 108 ? -10.874 7.086 10.147 1.00 90.38 108 VAL A N 1
ATOM 839 C CA . VAL A 1 108 ? -9.895 8.039 9.610 1.00 90.38 108 VAL A CA 1
ATOM 840 C C . VAL A 1 108 ? -9.633 7.746 8.139 1.00 90.38 108 VAL A C 1
ATOM 842 O O . VAL A 1 108 ? -9.309 6.613 7.771 1.00 90.38 108 VAL A O 1
ATOM 845 N N . ARG A 1 109 ? -9.745 8.786 7.309 1.00 92.81 109 ARG A N 1
ATOM 846 C CA . ARG A 1 109 ? -9.456 8.737 5.876 1.00 92.81 109 ARG A CA 1
ATOM 847 C C . ARG A 1 109 ? -8.012 9.146 5.604 1.00 92.81 109 ARG A C 1
ATOM 849 O O . ARG A 1 109 ? -7.550 10.163 6.111 1.00 92.81 109 ARG A O 1
ATOM 856 N N . PHE A 1 110 ? -7.329 8.391 4.759 1.00 94.69 110 PHE A N 1
ATOM 857 C CA . PHE A 1 110 ? -6.010 8.710 4.227 1.00 94.69 110 PHE A CA 1
ATOM 858 C C . PHE A 1 110 ? -6.097 8.987 2.729 1.00 94.69 110 PHE A C 1
ATOM 860 O O . PHE A 1 110 ? -6.885 8.352 2.033 1.00 94.69 110 PHE A O 1
ATOM 867 N N . VAL A 1 111 ? -5.284 9.921 2.240 1.00 95.50 111 VAL A N 1
ATOM 868 C CA . VAL A 1 111 ? -4.978 10.131 0.818 1.00 95.50 111 VAL A CA 1
ATOM 869 C C . VAL A 1 111 ? -3.520 9.746 0.601 1.00 95.50 111 VAL A C 1
ATOM 871 O O . VAL A 1 111 ? -2.649 10.202 1.339 1.00 95.50 111 VAL A O 1
ATOM 874 N N . TYR A 1 112 ? -3.246 8.893 -0.379 1.00 96.25 112 TYR A N 1
ATOM 875 C CA . TYR A 1 112 ? -1.927 8.299 -0.569 1.00 96.25 112 TYR A CA 1
ATOM 876 C C . TYR A 1 112 ? -1.203 8.894 -1.768 1.00 96.25 112 TYR A C 1
ATOM 878 O O . TYR A 1 112 ? -1.807 9.095 -2.809 1.00 96.25 112 TYR A O 1
ATOM 886 N N . THR A 1 113 ? 0.095 9.161 -1.640 1.00 94.75 113 THR A N 1
ATOM 887 C CA . THR A 1 113 ? 0.902 9.761 -2.712 1.00 94.75 113 THR A CA 1
ATOM 888 C C . THR A 1 113 ? 2.314 9.175 -2.751 1.00 94.75 113 THR A C 1
ATOM 890 O O . THR A 1 113 ? 2.805 8.645 -1.753 1.00 94.75 113 THR A O 1
ATOM 893 N N . LEU A 1 114 ? 2.994 9.276 -3.896 1.00 93.31 114 LEU A N 1
ATOM 894 C CA . LEU A 1 114 ? 4.452 9.068 -3.999 1.00 93.31 114 LEU A CA 1
ATOM 895 C C . LEU A 1 114 ? 5.235 10.380 -3.982 1.00 93.31 114 LEU A C 1
ATOM 897 O O . LEU A 1 114 ? 6.457 10.371 -4.120 1.00 93.31 114 LEU A O 1
ATOM 901 N N . ASN A 1 115 ? 4.557 11.517 -3.826 1.00 91.94 115 ASN A N 1
ATOM 902 C CA . ASN A 1 115 ? 5.228 12.799 -3.717 1.00 91.94 115 ASN A CA 1
ATOM 903 C C . ASN A 1 115 ? 5.934 12.910 -2.354 1.00 91.94 115 ASN A C 1
ATOM 905 O O . ASN A 1 115 ? 5.319 13.217 -1.330 1.00 91.94 115 ASN A O 1
ATOM 909 N N . THR A 1 116 ? 7.243 12.666 -2.352 1.00 86.56 116 THR A N 1
ATOM 910 C CA . THR A 1 116 ? 8.090 12.706 -1.154 1.00 86.56 116 THR A CA 1
ATOM 911 C C . THR A 1 116 ? 8.120 14.088 -0.511 1.00 86.56 116 THR A C 1
ATOM 913 O O . THR A 1 116 ? 8.067 14.176 0.712 1.00 86.56 116 THR A O 1
ATOM 916 N N . ALA A 1 117 ? 8.104 15.170 -1.296 1.00 89.62 117 ALA A N 1
ATOM 917 C CA . ALA A 1 117 ? 8.053 16.530 -0.761 1.00 89.62 117 ALA A CA 1
ATOM 918 C C . ALA A 1 117 ? 6.772 16.768 0.054 1.00 89.62 117 ALA A C 1
ATOM 920 O O . ALA A 1 117 ? 6.831 17.316 1.152 1.00 89.62 117 ALA A O 1
ATOM 921 N N . ARG A 1 118 ? 5.619 16.279 -0.427 1.00 90.12 118 ARG A N 1
ATOM 922 C CA . ARG A 1 118 ? 4.359 16.346 0.332 1.00 90.12 118 ARG A CA 1
ATOM 923 C C . ARG A 1 118 ? 4.392 15.491 1.591 1.00 90.12 118 ARG A C 1
ATOM 925 O O . ARG A 1 118 ? 3.881 15.925 2.614 1.00 90.12 118 ARG A O 1
ATOM 932 N N . LEU A 1 119 ? 4.984 14.299 1.530 1.00 87.19 119 LEU A N 1
ATOM 933 C CA . LEU A 1 119 ? 5.108 13.415 2.693 1.00 87.19 119 LEU A CA 1
ATOM 934 C C . LEU A 1 119 ? 6.015 14.002 3.783 1.00 87.19 119 LEU A C 1
ATOM 936 O O . LEU A 1 119 ? 5.737 13.788 4.963 1.00 87.19 119 LEU A O 1
ATOM 940 N N . LEU A 1 120 ? 7.064 14.731 3.392 1.00 85.56 120 LEU A N 1
ATOM 941 C CA . LEU A 1 120 ? 8.017 15.391 4.290 1.00 85.56 120 LEU A CA 1
ATOM 942 C C . LEU A 1 120 ? 7.496 16.719 4.855 1.00 85.56 120 LEU A C 1
ATOM 944 O O . LEU A 1 120 ? 7.865 17.088 5.963 1.00 85.56 120 LEU A O 1
ATOM 948 N N . ALA A 1 121 ? 6.629 17.424 4.123 1.00 87.62 121 ALA A N 1
ATOM 949 C CA . ALA A 1 121 ? 6.041 18.688 4.572 1.00 87.62 121 ALA A CA 1
ATOM 950 C C . ALA A 1 121 ? 5.041 18.525 5.731 1.00 87.62 121 ALA A C 1
ATOM 952 O O . ALA A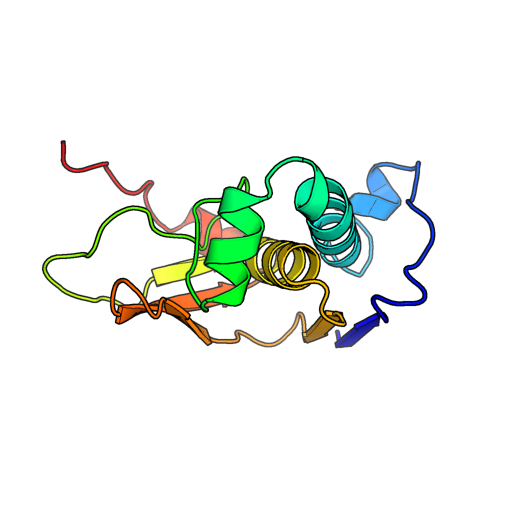 1 121 ? 4.638 19.513 6.343 1.00 87.62 121 ALA A O 1
ATOM 953 N N . ILE A 1 122 ? 4.615 17.295 6.027 1.00 76.62 122 ILE A N 1
ATOM 954 C CA . ILE A 1 122 ? 3.718 17.022 7.147 1.00 76.62 122 ILE A CA 1
ATOM 955 C C . ILE A 1 122 ? 4.573 16.843 8.392 1.00 76.62 122 ILE A C 1
ATOM 957 O O . ILE A 1 122 ? 5.422 15.939 8.391 1.00 76.62 122 ILE A O 1
ATOM 961 N N . PRO A 1 123 ? 4.314 17.615 9.460 1.00 71.94 123 PRO A N 1
ATOM 962 C CA . PRO A 1 123 ? 5.010 17.420 10.718 1.00 71.94 123 PRO A CA 1
ATOM 963 C C . PRO A 1 123 ? 4.883 15.956 11.170 1.00 71.94 123 PRO A C 1
ATOM 965 O O . PRO A 1 123 ? 3.902 15.275 10.828 1.00 71.94 123 PRO A O 1
ATOM 968 N N . PRO A 1 124 ? 5.884 15.411 11.882 1.00 64.06 124 PRO A N 1
ATOM 969 C CA . PRO A 1 124 ? 5.678 14.157 12.588 1.00 64.06 124 PRO A CA 1
ATOM 970 C C . PRO A 1 124 ? 4.420 14.322 13.443 1.00 64.06 124 PRO A C 1
ATOM 972 O O . PRO A 1 124 ? 4.206 15.380 14.031 1.00 64.06 124 PRO A O 1
ATOM 975 N N . GLU A 1 125 ? 3.542 13.321 13.426 1.00 60.62 125 GLU A N 1
ATOM 976 C CA . GLU A 1 125 ? 2.423 13.337 14.359 1.00 60.62 125 GLU A CA 1
ATOM 977 C C . GLU A 1 125 ? 3.061 13.280 15.742 1.00 60.62 125 GLU A C 1
ATOM 979 O O . GLU A 1 125 ? 3.697 12.282 16.075 1.00 60.62 125 GLU A O 1
ATOM 984 N N . GLU A 1 126 ? 2.998 14.382 16.490 1.00 45.91 126 GLU A N 1
ATOM 985 C CA . GLU A 1 126 ? 3.251 14.328 17.919 1.00 45.91 126 GLU A CA 1
ATOM 986 C C . GLU A 1 126 ? 2.239 13.313 18.438 1.00 45.91 126 GLU A C 1
ATOM 988 O O . GLU A 1 126 ? 1.028 13.535 18.358 1.00 45.91 126 GLU A O 1
ATOM 993 N N . ASP A 1 127 ? 2.728 12.142 18.846 1.00 40.91 127 ASP A N 1
ATOM 994 C CA . ASP A 1 127 ? 1.964 11.243 19.688 1.00 40.91 127 ASP A CA 1
ATOM 995 C C . ASP A 1 127 ? 1.558 12.092 20.899 1.00 40.91 127 ASP A C 1
ATOM 997 O O . ASP A 1 127 ? 2.360 12.286 21.812 1.00 40.91 127 ASP A O 1
ATOM 1001 N N . GLU A 1 128 ? 0.360 12.687 20.868 1.00 37.94 128 GLU A N 1
ATOM 1002 C CA . GLU A 1 128 ? -0.280 13.249 22.052 1.00 37.94 128 GLU A CA 1
ATOM 1003 C C . GLU A 1 128 ? -0.364 12.085 23.048 1.00 37.94 128 GLU A C 1
ATOM 1005 O O . GLU A 1 128 ? -1.203 11.185 22.913 1.00 37.94 128 GLU A O 1
ATOM 1010 N N . GLN A 1 129 ? 0.619 12.061 23.954 1.00 33.12 129 GLN A N 1
ATOM 1011 C CA . GLN A 1 129 ? 0.757 11.114 25.056 1.00 33.12 129 GLN A CA 1
ATOM 1012 C C . GLN A 1 129 ? -0.460 11.199 25.972 1.00 33.12 129 GLN A C 1
ATOM 1014 O O . GLN A 1 129 ? -0.873 12.331 26.313 1.00 33.12 129 GLN A O 1
#

pLDDT: mean 89.81, std 11.27, range [33.12, 97.81]

Solvent-accessible surface area (backbone atoms only — not comparable to full-atom values): 7212 Å² total; per-residue (Å²): 88,81,46,79,49,43,58,96,62,61,79,79,86,69,84,53,65,56,66,38,44,71,26,98,67,57,23,30,65,51,29,18,54,49,14,43,60,40,24,76,77,36,52,72,57,16,54,40,33,62,69,43,32,35,59,73,58,103,38,54,59,40,53,88,69,68,58,101,67,72,55,82,41,77,19,31,42,44,26,55,28,19,47,31,14,25,51,68,38,58,45,76,47,49,68,78,50,65,57,67,52,56,21,66,83,49,64,36,34,32,38,23,35,76,55,60,68,65,62,65,71,48,74,79,80,74,76,83,122

Organism: NCBI:txid343013

Mean predicted aligned error: 4.78 Å

Secondary structure (DSSP, 8-state):
-EEEE-TTSPPPPP--HHHHHTSTTTTHHHHHHHHHHHHHH-HHHHHHHHTT-----SSS---SS--SS-PPEEEEHHHHHHHHHHHT--EEEETTS--EEE-TTT--EEEEE--HHHHHSSPP-----

Foldseek 3Di:
DKDWAALVDQDDDDPDPCCCQVNPCNNLSVLLVVLLVCLVVPVVVLVQLLVQAFDDDPWADHDDDADPDQDEAETASSSVSSSCSSPSHIDTDDQVAFDKGAGPVHRHIYTYHNPVVVVVPDPDPPPPD

Radius of gyration: 14.44 Å; Cα contacts (8 Å, |Δi|>4): 224; chains: 1; bounding box: 33×34×39 Å